Protein AF-A0A8W4FD77-F1 (afdb_monomer)

Mean predicted aligned error: 11.5 Å

Secondary structure (DSSP, 8-state):
-----SSSSSSSSHHHHHHHH---HHHHHHHHTSSSHHHHHHHHHHHHHHHHHHHHH-TTSPPSSPPPTTTT----

Solvent-accessible surface area (backbone atoms only — not comparable to full-atom values): 5197 Å² total; per-residue (Å²): 142,90,86,85,81,88,81,70,84,66,78,84,65,56,71,72,57,52,64,76,73,44,91,48,67,70,61,44,32,68,72,64,72,58,62,58,69,70,56,43,52,54,47,51,54,50,50,53,55,45,55,62,48,44,72,74,65,46,80,88,54,79,78,92,68,82,81,64,96,68,78,85,66,77,85,131

Foldseek 3Di:
DPPDPPPDVCPPDPPPVLCVPDPDLVVSCVVVVQPHVVSVVVVVVVVVVVVVVCVVVVPVDDDPDDDPPCPPDPDD

Organism: Sus scrofa (NCBI:txid9823)

InterPro domains:
  IPR006806 NADH dehydrogenase [ubiquinone] 1 alpha subcomplex subunit 5 [PTHR12653] (19-75)

Nearest PDB structures (foldseek):
  6zkh-assembly1_f  TM=9.325E-01  e=3.593E-07  Ovis aries
  8q0a-assembly1_V  TM=9.220E-01  e=4.130E-07  Bos taurus
  7zeb-assembly1_f  TM=9.125E-01  e=4.428E-07  Ovis aries
  7b93-assembly1_V  TM=9.286E-01  e=7.211E-07  Mus musculus
  8pw6-assembly1_V1  TM=9.257E-01  e=6.273E-07  Mus musculus

pLDDT: mean 75.19, std 19.09, range [29.69, 95.25]

Radius of gyration: 20.41 Å; Cα contacts (8 Å, |Δi|>4): 17; chains: 1; bounding box: 48×45×42 Å

Sequence (76 aa):
MVTSWTCFCCTTTGTPFLCVCEPDVKKLEEQLQGGQIEEVILQAENELSLARKMLRWKPWEPLVEEPPANQWKWPI

Structure (mmCIF, N/CA/C/O backbone):
data_AF-A0A8W4FD77-F1
#
_entry.id   AF-A0A8W4FD77-F1
#
loop_
_atom_site.group_PDB
_atom_site.id
_atom_site.type_symbol
_atom_site.label_atom_id
_atom_site.label_alt_id
_atom_site.label_comp_id
_atom_site.label_asym_id
_atom_site.label_entity_id
_atom_site.label_seq_id
_atom_site.pdbx_PDB_ins_code
_atom_site.Cartn_x
_atom_site.Cartn_y
_atom_site.Cartn_z
_atom_site.occupancy
_atom_site.B_iso_or_equiv
_atom_site.auth_seq_id
_atom_site.auth_comp_id
_atom_site.auth_asym_id
_atom_site.auth_atom_id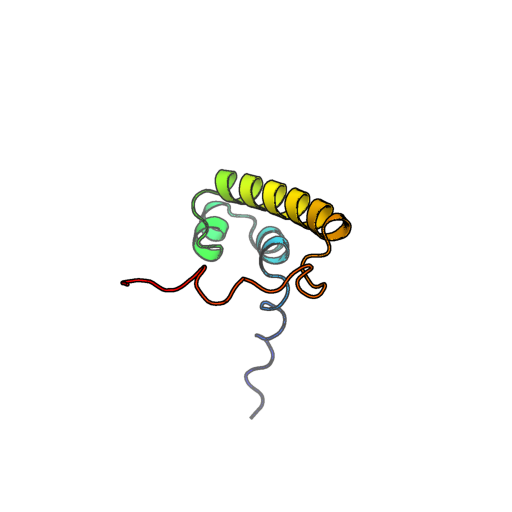
_atom_site.pdbx_PDB_model_num
ATOM 1 N N . MET A 1 1 ? 2.137 -38.571 19.167 1.00 37.25 1 MET A N 1
ATOM 2 C CA . MET A 1 1 ? 2.594 -37.166 19.211 1.00 37.25 1 MET A CA 1
ATOM 3 C C . MET A 1 1 ? 1.778 -36.376 18.199 1.00 37.25 1 MET A C 1
ATOM 5 O O . MET A 1 1 ? 2.210 -36.195 17.072 1.00 37.25 1 MET A O 1
ATOM 9 N N . VAL A 1 2 ? 0.548 -36.011 18.568 1.00 41.91 2 VAL A N 1
ATOM 10 C CA . VAL A 1 2 ? -0.382 -35.266 17.704 1.00 41.91 2 VAL A CA 1
ATOM 11 C C . VAL A 1 2 ? -0.807 -34.028 18.480 1.00 41.91 2 VAL A C 1
ATOM 13 O O . VAL A 1 2 ? -1.869 -33.992 19.082 1.00 41.91 2 VAL A O 1
ATOM 16 N N . THR A 1 3 ? 0.079 -33.044 18.554 1.00 49.69 3 THR A N 1
ATOM 17 C CA . THR A 1 3 ? -0.213 -31.743 19.165 1.00 49.69 3 THR A CA 1
ATOM 18 C C . THR A 1 3 ? 0.570 -30.687 18.403 1.00 49.69 3 THR A C 1
ATOM 20 O O . THR A 1 3 ? 1.693 -30.375 18.777 1.00 49.69 3 THR A O 1
ATOM 23 N N . SER A 1 4 ? 0.019 -30.233 17.277 1.00 43.91 4 SER A N 1
ATOM 24 C CA . SER A 1 4 ? 0.185 -28.878 16.720 1.00 43.91 4 SER A CA 1
ATOM 25 C C . SER A 1 4 ? -0.242 -28.887 15.248 1.00 43.91 4 SER A C 1
ATOM 27 O O . SER A 1 4 ? 0.577 -28.824 14.340 1.00 43.91 4 SER A O 1
ATOM 29 N N . TRP A 1 5 ? -1.542 -29.042 15.000 1.00 34.34 5 TRP A N 1
ATOM 30 C CA . TRP A 1 5 ? -2.132 -28.791 13.676 1.00 34.34 5 TRP A CA 1
ATOM 31 C C . TRP A 1 5 ? -3.370 -27.889 13.771 1.00 34.34 5 TRP A C 1
ATOM 33 O O . TRP A 1 5 ? -4.156 -27.805 12.838 1.00 34.34 5 TRP A O 1
ATOM 43 N N . THR A 1 6 ? -3.542 -27.172 14.886 1.00 45.22 6 THR A N 1
ATOM 44 C CA . THR A 1 6 ? -4.592 -26.151 15.044 1.00 45.22 6 THR A CA 1
ATOM 45 C C . THR A 1 6 ? -4.103 -24.732 14.741 1.00 45.22 6 THR A C 1
ATOM 47 O O . THR A 1 6 ? -4.873 -23.793 14.882 1.00 45.22 6 THR A O 1
ATOM 50 N N . CYS A 1 7 ? -2.860 -24.5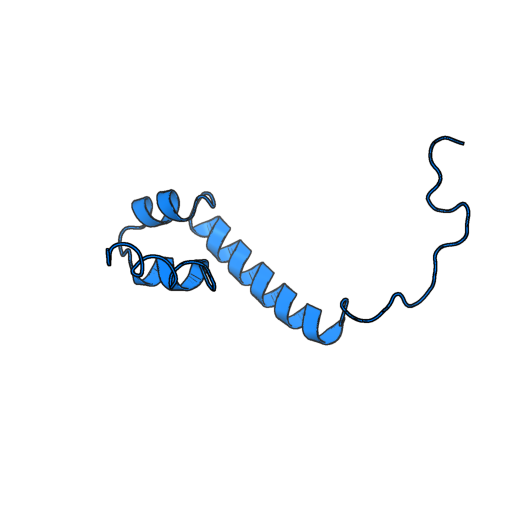46 14.279 1.00 38.66 7 CYS A N 1
ATOM 51 C CA . CYS A 1 7 ? -2.285 -23.214 14.051 1.00 38.66 7 CYS A CA 1
ATOM 52 C C . CYS A 1 7 ? -1.680 -23.038 12.647 1.00 38.66 7 CYS A C 1
ATOM 54 O O . CYS A 1 7 ? -0.634 -22.418 12.494 1.00 38.66 7 CYS A O 1
ATOM 56 N N . PHE A 1 8 ? -2.293 -23.620 11.610 1.00 31.27 8 PHE A N 1
ATOM 57 C CA . PHE A 1 8 ? -1.855 -23.391 10.220 1.00 31.27 8 PHE A CA 1
ATOM 58 C C . PHE A 1 8 ? -2.927 -22.762 9.316 1.00 31.27 8 PHE A C 1
ATOM 60 O O . PHE A 1 8 ? -2.621 -22.368 8.199 1.00 31.27 8 PHE A O 1
ATOM 67 N N . CYS A 1 9 ? -4.167 -22.592 9.793 1.00 29.69 9 CYS A N 1
ATOM 68 C CA . CYS A 1 9 ? -5.220 -21.914 9.022 1.00 29.69 9 CYS A CA 1
ATOM 69 C C . CYS A 1 9 ? -5.307 -20.392 9.246 1.00 29.69 9 CYS A C 1
ATOM 71 O O . CYS A 1 9 ? -5.999 -19.734 8.479 1.00 29.69 9 CYS A O 1
ATOM 73 N N . CYS A 1 10 ? -4.612 -19.808 10.233 1.00 33.56 10 CYS A N 1
ATOM 74 C CA . CYS A 1 10 ? -4.673 -18.356 10.493 1.00 33.56 10 CYS A CA 1
ATOM 75 C C . CYS A 1 10 ? -3.666 -17.507 9.693 1.00 33.56 10 CYS A C 1
ATOM 77 O O . CYS A 1 10 ? -3.782 -16.286 9.692 1.00 33.56 10 CYS A O 1
ATOM 79 N N . THR A 1 11 ? -2.662 -18.094 9.035 1.00 39.53 11 THR A N 1
ATOM 80 C CA . THR A 1 11 ? -1.491 -17.326 8.565 1.00 39.53 11 THR A CA 1
ATOM 81 C C . THR A 1 11 ? -1.537 -16.880 7.103 1.00 39.53 11 THR A C 1
ATOM 83 O O . THR A 1 11 ? -0.666 -16.117 6.698 1.00 39.53 11 THR A O 1
ATOM 86 N N . THR A 1 12 ? -2.513 -17.311 6.292 1.00 44.72 12 THR A N 1
ATOM 87 C CA . THR A 1 12 ? -2.453 -17.082 4.828 1.00 44.72 12 THR A CA 1
ATOM 88 C C . THR A 1 12 ? -3.396 -15.990 4.296 1.00 44.72 12 THR A C 1
ATOM 90 O O . THR A 1 12 ? -3.171 -15.499 3.196 1.00 44.72 12 THR A O 1
ATOM 93 N N . THR A 1 13 ? -4.376 -15.512 5.074 1.00 53.69 13 THR A N 1
ATOM 94 C CA . THR A 1 13 ? -5.189 -14.311 4.761 1.00 53.69 13 THR A CA 1
ATOM 95 C C . THR A 1 13 ? -5.644 -13.641 6.069 1.00 53.69 13 THR A C 1
ATOM 97 O O . THR A 1 13 ? -6.746 -13.893 6.552 1.00 53.69 13 THR A O 1
ATOM 100 N N . GLY A 1 14 ? -4.756 -12.868 6.704 1.00 55.97 14 GLY A N 1
ATOM 101 C CA . GLY A 1 14 ? -4.844 -12.539 8.138 1.00 55.97 14 GLY A CA 1
ATOM 102 C C . GLY A 1 14 ? -5.845 -11.455 8.563 1.00 55.97 14 GLY A C 1
ATOM 103 O O . GLY A 1 14 ? -6.386 -11.537 9.659 1.00 55.97 14 GLY A O 1
ATOM 104 N N . THR A 1 15 ? -6.137 -10.454 7.732 1.00 57.56 15 THR A N 1
ATOM 105 C CA . THR A 1 15 ? -6.918 -9.279 8.171 1.00 57.56 15 THR A CA 1
ATOM 106 C C . THR A 1 15 ? -8.443 -9.468 8.187 1.00 57.56 15 THR A C 1
ATOM 108 O O . THR A 1 15 ? -9.068 -9.044 9.161 1.00 57.56 15 THR A O 1
ATOM 111 N N . PRO A 1 16 ? -9.093 -10.132 7.205 1.00 55.47 16 PRO A N 1
ATOM 112 C CA . PRO A 1 16 ? -10.554 -10.206 7.192 1.00 55.47 16 PRO A CA 1
ATOM 113 C C . PRO A 1 16 ? -11.077 -11.222 8.209 1.00 55.47 16 PRO A C 1
ATOM 115 O O . PRO A 1 16 ? -12.153 -11.043 8.766 1.00 55.47 16 PRO A O 1
ATOM 118 N N . PHE A 1 17 ? -10.317 -12.294 8.448 1.00 48.59 17 PHE A N 1
ATOM 119 C CA . PHE A 1 17 ? -10.718 -13.380 9.337 1.00 48.59 17 PHE A CA 1
ATOM 120 C C . PHE A 1 17 ? -10.711 -12.947 10.809 1.00 48.59 17 PHE A C 1
ATOM 122 O O . PHE A 1 17 ? -11.630 -13.285 11.548 1.00 48.59 17 PHE A O 1
ATOM 129 N N . LEU A 1 18 ? -9.735 -12.127 11.212 1.00 58.03 18 LEU A N 1
ATOM 130 C CA . LEU A 1 18 ? -9.600 -11.637 12.586 1.00 58.03 18 LEU A CA 1
ATOM 131 C C . LEU A 1 18 ? -10.811 -10.787 13.027 1.00 58.03 18 LEU A C 1
ATOM 133 O O . LEU A 1 18 ? -11.339 -10.983 14.117 1.00 58.03 18 LEU A O 1
ATOM 137 N N . CYS A 1 19 ? -11.310 -9.915 12.142 1.00 60.31 19 CYS A N 1
ATOM 138 C CA . CYS A 1 19 ? -12.463 -9.038 12.401 1.00 60.31 19 CYS A CA 1
ATOM 139 C C . CYS A 1 19 ? -13.779 -9.809 12.634 1.00 60.31 19 CYS A C 1
ATOM 141 O O . CYS A 1 19 ? -14.671 -9.330 13.327 1.00 60.31 19 CYS A O 1
ATOM 143 N N . VAL A 1 20 ? -13.910 -11.024 12.087 1.00 61.66 20 VAL A N 1
ATOM 144 C CA . VAL A 1 20 ? -15.121 -11.852 12.247 1.00 61.66 20 VAL A CA 1
ATOM 145 C C . VAL A 1 20 ? -15.072 -12.698 13.528 1.00 61.66 20 VAL A C 1
ATOM 147 O O . VAL A 1 20 ? -16.111 -13.151 14.007 1.00 61.66 20 VAL A O 1
ATOM 150 N N . CYS A 1 21 ? -13.885 -12.913 14.098 1.00 65.50 21 CYS A N 1
ATOM 151 C CA . CYS A 1 21 ? -13.699 -13.744 15.287 1.00 65.50 21 CYS A CA 1
ATOM 152 C C . CYS A 1 21 ? -13.851 -12.978 16.609 1.00 65.50 21 CYS A C 1
ATOM 154 O O . CYS A 1 21 ? -14.289 -13.576 17.590 1.00 65.50 21 CYS A O 1
ATOM 156 N N . GLU A 1 22 ? -13.524 -11.683 16.643 1.00 69.81 22 GLU A N 1
ATOM 157 C CA . GLU A 1 22 ? -13.537 -10.873 17.868 1.00 69.81 22 GLU A CA 1
ATOM 158 C C . GLU A 1 22 ? -14.513 -9.686 17.741 1.00 69.81 22 GLU A C 1
ATOM 160 O O . GLU A 1 22 ? -14.248 -8.757 16.978 1.00 69.81 22 GLU A O 1
ATOM 165 N N . PRO A 1 23 ? -15.635 -9.666 18.489 1.00 73.75 23 PRO A N 1
ATOM 166 C CA . PRO A 1 23 ? -16.587 -8.550 18.464 1.00 73.75 23 PRO A CA 1
ATOM 167 C C . PRO A 1 23 ? -16.102 -7.322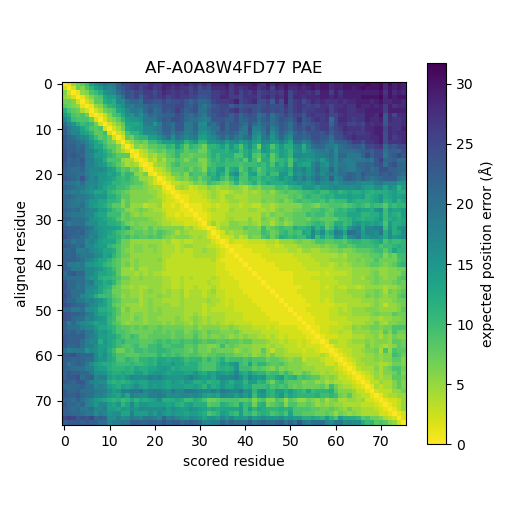 19.257 1.00 73.75 23 PRO A C 1
ATOM 169 O O . PRO A 1 23 ? -16.666 -6.235 19.123 1.00 73.75 23 PRO A O 1
ATOM 172 N N . ASP A 1 24 ? -15.074 -7.484 20.099 1.00 84.25 24 ASP A N 1
ATOM 173 C CA . ASP A 1 24 ? -14.511 -6.420 20.930 1.00 84.25 24 ASP A CA 1
ATOM 174 C C . ASP A 1 24 ? -13.448 -5.618 20.160 1.00 84.25 24 ASP A C 1
ATOM 176 O O . ASP A 1 24 ? -12.341 -6.102 19.920 1.00 84.25 24 ASP A O 1
ATOM 180 N N . VAL A 1 25 ? -13.738 -4.343 19.875 1.00 81.25 25 VAL A N 1
ATOM 181 C CA . VAL A 1 25 ? -12.845 -3.436 19.120 1.00 81.25 25 VAL A CA 1
ATOM 182 C C . VAL A 1 25 ? -11.444 -3.332 19.741 1.00 81.25 25 VAL A C 1
ATOM 184 O O . VAL A 1 25 ? -10.449 -3.439 19.036 1.00 81.25 25 VAL A O 1
ATOM 187 N N . LYS A 1 26 ? -11.342 -3.211 21.071 1.00 82.75 26 LYS A N 1
ATOM 188 C CA . LYS A 1 26 ? -10.044 -3.066 21.760 1.00 82.75 26 LYS A CA 1
ATOM 18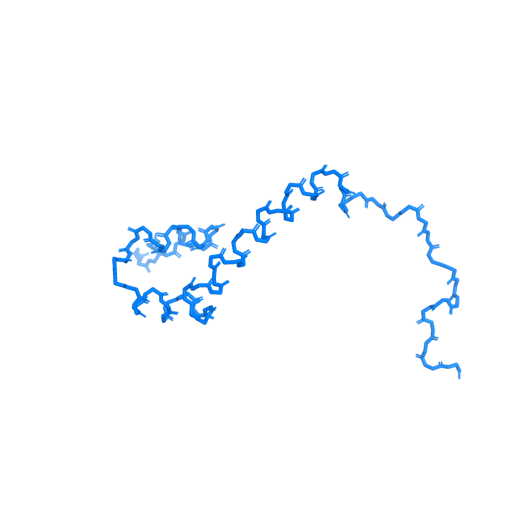9 C C . LYS A 1 26 ? -9.148 -4.297 21.625 1.00 82.75 26 LYS A C 1
ATOM 191 O O . LYS A 1 26 ? -7.945 -4.171 21.433 1.00 82.75 26 LYS A O 1
ATOM 196 N N . LYS A 1 27 ? -9.733 -5.495 21.726 1.00 82.50 27 LYS A N 1
ATOM 197 C CA . LYS A 1 27 ? -8.979 -6.746 21.564 1.00 82.50 27 LYS A CA 1
ATOM 198 C C . LYS A 1 27 ? -8.541 -6.932 20.118 1.00 82.50 27 LYS A C 1
ATOM 200 O O . LYS A 1 27 ? -7.447 -7.429 19.874 1.00 82.50 27 LYS A O 1
ATOM 205 N N . LEU A 1 28 ? -9.383 -6.511 19.175 1.00 81.44 28 LEU A N 1
ATOM 206 C CA . LEU A 1 28 ? -9.063 -6.549 17.756 1.00 81.44 28 LEU A CA 1
ATOM 207 C C . LEU A 1 28 ? -7.864 -5.646 17.430 1.00 81.44 28 LEU A C 1
ATOM 209 O O . LEU A 1 28 ? -6.956 -6.082 16.730 1.00 81.44 28 LEU A O 1
ATOM 213 N N . GLU A 1 29 ? -7.819 -4.430 17.977 1.00 81.50 29 GLU A N 1
ATOM 214 C CA . GLU A 1 29 ? -6.686 -3.506 17.811 1.00 81.50 29 GLU A CA 1
ATOM 215 C C . GLU A 1 29 ? -5.380 -4.082 18.385 1.00 81.50 29 GLU A C 1
ATOM 217 O O . GLU A 1 29 ? -4.341 -4.054 17.721 1.00 81.50 29 GLU A O 1
ATOM 222 N N . GLU A 1 30 ? -5.436 -4.676 19.582 1.00 81.38 30 GLU A N 1
ATOM 223 C CA . GLU A 1 30 ? -4.284 -5.343 20.207 1.00 81.38 30 GLU A CA 1
ATOM 224 C C . GLU A 1 30 ? -3.766 -6.528 19.376 1.00 81.38 30 GLU A C 1
ATOM 226 O O . GLU A 1 30 ? -2.553 -6.719 19.253 1.00 81.38 30 GLU A O 1
ATOM 231 N N . GLN A 1 31 ? -4.667 -7.322 18.788 1.00 80.56 31 GLN A N 1
ATOM 232 C CA . GLN A 1 31 ? -4.306 -8.477 17.963 1.00 80.56 31 GLN A CA 1
ATOM 233 C C . GLN A 1 31 ? -3.782 -8.083 16.579 1.00 80.56 31 GLN A C 1
ATOM 235 O O . GLN A 1 31 ? -2.876 -8.738 16.062 1.00 80.56 31 GLN A O 1
ATOM 240 N N . LEU A 1 32 ? -4.348 -7.039 15.969 1.00 76.62 32 LEU A N 1
ATOM 241 C CA . LEU A 1 32 ? -3.996 -6.618 14.616 1.00 76.62 32 LEU A CA 1
ATOM 242 C C . LEU A 1 32 ? -2.685 -5.821 14.569 1.00 76.62 32 LEU A C 1
ATOM 244 O O . LEU A 1 32 ? -2.069 -5.739 13.509 1.00 76.62 32 LEU A O 1
ATOM 248 N N . GLN A 1 33 ? -2.248 -5.257 15.704 1.00 75.06 33 GLN A N 1
ATOM 249 C CA . GLN A 1 33 ? -0.999 -4.488 15.836 1.00 75.06 33 GLN A CA 1
ATOM 250 C C . GLN A 1 33 ? -0.871 -3.349 14.802 1.00 75.06 33 GLN A C 1
ATOM 252 O O . GLN A 1 33 ? 0.231 -2.968 14.410 1.00 75.06 33 GLN A O 1
ATOM 257 N N . GLY A 1 34 ? -2.010 -2.813 14.350 1.00 71.19 34 GLY A N 1
ATOM 258 C CA . GLY A 1 34 ? -2.118 -1.890 13.214 1.00 71.19 34 GLY A CA 1
ATOM 259 C C . GLY A 1 34 ? -2.469 -0.450 13.586 1.00 71.19 34 GLY A C 1
ATOM 260 O O . GLY A 1 34 ? -2.845 0.311 12.704 1.00 71.19 34 GLY A O 1
ATOM 261 N N . GLY A 1 35 ? -2.379 -0.082 14.867 1.00 82.31 35 GLY A N 1
ATOM 262 C CA . GLY A 1 35 ? -2.865 1.208 15.360 1.00 82.31 35 GLY A CA 1
ATOM 263 C C . GLY A 1 35 ? -4.367 1.184 15.655 1.00 82.31 35 GLY A C 1
ATOM 264 O O . GLY A 1 35 ? -4.893 0.164 16.100 1.00 82.31 35 GLY A O 1
ATOM 265 N N . GLN A 1 36 ? -5.035 2.319 15.441 1.00 84.31 36 GLN A N 1
ATOM 266 C CA . GLN A 1 36 ? -6.488 2.452 15.613 1.00 84.31 36 GLN A CA 1
ATOM 267 C C . GLN A 1 36 ? -7.248 1.795 14.456 1.00 84.31 36 GLN A C 1
ATOM 269 O O . GLN A 1 36 ? -6.763 1.755 13.320 1.00 84.31 36 GLN A O 1
ATOM 274 N N . ILE A 1 37 ? -8.465 1.316 14.720 1.00 83.88 37 ILE A N 1
ATOM 275 C CA . ILE A 1 37 ? -9.272 0.621 13.709 1.00 83.88 37 ILE A CA 1
ATOM 276 C C . ILE A 1 37 ? -9.598 1.492 12.481 1.00 83.88 37 ILE A C 1
ATOM 278 O O . ILE A 1 37 ? -9.719 0.979 11.369 1.00 83.88 37 ILE A O 1
ATOM 282 N N . GLU A 1 38 ? -9.685 2.813 12.636 1.00 86.44 38 GLU A N 1
ATOM 283 C CA . GLU A 1 38 ? -9.922 3.749 11.535 1.00 86.44 38 GLU A CA 1
ATOM 284 C C . GLU A 1 38 ? -8.768 3.759 10.521 1.00 86.44 38 GLU A C 1
ATOM 286 O O . GLU A 1 38 ? -9.003 3.778 9.310 1.00 86.44 38 GLU A O 1
ATOM 291 N N . GLU A 1 39 ? -7.522 3.704 10.999 1.00 86.06 39 GLU A N 1
ATOM 292 C CA . GLU A 1 39 ? -6.330 3.661 10.142 1.00 86.06 39 GLU A CA 1
ATOM 293 C C . GLU A 1 39 ? -6.268 2.343 9.366 1.00 86.06 39 GLU A C 1
ATOM 295 O O . GLU A 1 39 ? -5.938 2.324 8.180 1.00 86.06 39 GLU A O 1
ATOM 300 N N . VAL A 1 40 ? -6.672 1.249 10.010 1.00 86.50 40 VAL A N 1
ATOM 301 C CA . VAL A 1 40 ? -6.751 -0.083 9.404 1.00 86.50 40 VAL A CA 1
ATOM 302 C C . VAL A 1 40 ? -7.788 -0.130 8.283 1.00 86.50 40 VAL A C 1
ATOM 304 O O . VAL A 1 40 ? -7.524 -0.705 7.227 1.00 86.50 40 VAL A O 1
ATOM 307 N N . ILE A 1 41 ? -8.964 0.471 8.479 1.00 87.25 41 ILE A N 1
ATOM 308 C CA . ILE A 1 41 ? -9.997 0.533 7.435 1.00 87.25 41 ILE A CA 1
ATOM 309 C C . ILE A 1 41 ? -9.477 1.331 6.236 1.00 87.25 41 ILE A C 1
ATOM 311 O O . ILE A 1 41 ? -9.588 0.875 5.097 1.00 87.25 41 ILE A O 1
ATOM 315 N N . LEU A 1 42 ? -8.841 2.479 6.486 1.00 91.19 42 LEU A N 1
ATOM 316 C CA . LEU A 1 42 ? -8.244 3.294 5.430 1.00 91.19 42 LEU A CA 1
ATOM 317 C C . LEU A 1 42 ? -7.140 2.532 4.676 1.00 91.19 42 LEU A C 1
ATOM 319 O O . LEU A 1 42 ? -7.063 2.588 3.447 1.00 91.19 42 LEU A O 1
ATOM 323 N N . GLN A 1 43 ? -6.303 1.785 5.395 1.00 88.75 43 GLN A N 1
ATOM 324 C CA . GLN A 1 43 ? -5.284 0.917 4.814 1.00 88.75 43 GLN A CA 1
ATOM 325 C C . GLN A 1 43 ? -5.919 -0.162 3.926 1.00 88.75 43 GLN A C 1
ATOM 327 O O . GLN A 1 43 ? -5.477 -0.352 2.794 1.00 88.75 43 GLN A O 1
ATOM 332 N N . ALA A 1 44 ? -6.996 -0.809 4.380 1.00 89.69 44 ALA A N 1
ATOM 333 C CA . ALA A 1 44 ? -7.707 -1.823 3.605 1.00 89.69 44 ALA A CA 1
ATOM 334 C C . ALA A 1 44 ? -8.315 -1.252 2.309 1.00 89.69 44 ALA A C 1
ATOM 336 O O . ALA A 1 44 ? -8.237 -1.880 1.250 1.00 89.69 44 ALA A O 1
ATOM 337 N N . GLU A 1 45 ? -8.876 -0.041 2.350 1.00 93.19 45 GLU A N 1
ATOM 338 C CA . GLU A 1 45 ? -9.371 0.653 1.154 1.00 93.19 45 GLU A CA 1
ATOM 339 C C . GLU A 1 45 ? -8.240 0.990 0.171 1.00 93.19 45 GLU A C 1
ATOM 341 O O . GLU A 1 45 ? -8.374 0.785 -1.044 1.00 93.19 45 GLU A O 1
ATOM 346 N N . ASN A 1 46 ? -7.103 1.459 0.689 1.00 94.31 46 ASN A N 1
ATOM 347 C CA . ASN A 1 46 ? -5.913 1.752 -0.103 1.00 94.31 46 ASN A CA 1
ATOM 348 C C . ASN A 1 46 ? -5.334 0.488 -0.748 1.00 94.31 46 ASN A C 1
ATOM 350 O O . ASN A 1 46 ? -5.013 0.506 -1.938 1.00 94.31 46 ASN A O 1
ATOM 354 N N . GLU A 1 47 ? -5.257 -0.618 -0.010 1.00 91.06 47 GLU A N 1
ATOM 355 C CA . GLU A 1 47 ? -4.812 -1.922 -0.508 1.00 91.06 47 GLU A CA 1
ATOM 356 C C . GLU A 1 47 ? -5.750 -2.464 -1.588 1.00 91.06 47 GLU A C 1
ATOM 358 O O . GLU A 1 47 ? -5.294 -2.926 -2.635 1.00 91.06 47 GLU A O 1
ATOM 363 N N . LEU A 1 48 ? -7.064 -2.336 -1.402 1.00 92.06 48 LEU A N 1
ATOM 364 C CA . LEU A 1 48 ? -8.055 -2.730 -2.401 1.00 92.06 48 LEU A CA 1
ATOM 365 C C . LEU A 1 48 ? -7.929 -1.886 -3.681 1.00 92.06 48 LEU A C 1
ATOM 367 O O . LEU A 1 48 ? -7.979 -2.412 -4.799 1.00 92.06 48 LEU A O 1
ATOM 371 N N . SER A 1 49 ? -7.729 -0.575 -3.536 1.00 95.25 49 SER A N 1
ATOM 372 C CA . SER A 1 49 ? -7.458 0.333 -4.654 1.00 95.25 49 SER A CA 1
ATOM 373 C C . SER A 1 49 ? -6.149 -0.021 -5.369 1.00 95.25 49 SER A C 1
ATOM 375 O O . SER A 1 49 ? -6.107 -0.061 -6.603 1.00 95.25 49 SER A O 1
ATOM 377 N N . LEU A 1 50 ? -5.096 -0.344 -4.614 1.00 93.62 50 LEU A N 1
ATOM 378 C CA . LEU A 1 50 ? -3.811 -0.788 -5.141 1.00 93.62 50 LEU A CA 1
ATOM 379 C C . LEU A 1 50 ? -3.962 -2.098 -5.916 1.00 93.62 50 LEU A C 1
ATOM 381 O O . LEU A 1 50 ? -3.548 -2.150 -7.069 1.00 93.62 50 LEU A O 1
ATOM 385 N N . ALA A 1 51 ? -4.624 -3.114 -5.362 1.00 92.69 51 ALA A N 1
ATOM 386 C CA . ALA A 1 51 ? -4.842 -4.400 -6.025 1.00 92.69 51 ALA A CA 1
ATOM 387 C C . ALA A 1 51 ? -5.537 -4.236 -7.390 1.00 92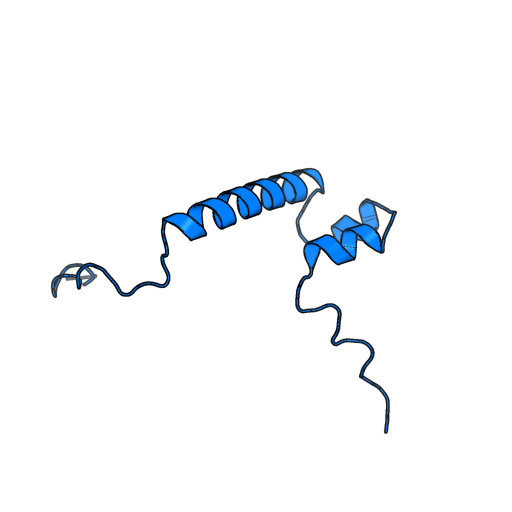.69 51 ALA A C 1
ATOM 389 O O . ALA A 1 51 ? -5.125 -4.834 -8.387 1.00 92.69 51 ALA A O 1
ATOM 390 N N . ARG A 1 52 ? -6.534 -3.345 -7.480 1.00 94.56 52 ARG A N 1
ATOM 391 C CA . ARG A 1 52 ? -7.196 -3.001 -8.753 1.00 94.56 52 ARG A CA 1
ATOM 392 C C . ARG A 1 52 ? -6.247 -2.338 -9.755 1.00 94.56 52 ARG A C 1
ATOM 394 O O . ARG A 1 52 ? -6.351 -2.601 -10.953 1.00 94.56 52 ARG A O 1
ATOM 401 N N . LYS A 1 53 ? -5.334 -1.480 -9.292 1.00 94.31 53 LYS A N 1
ATOM 402 C CA . LYS A 1 53 ? -4.316 -0.833 -10.140 1.00 94.31 53 LYS A CA 1
ATOM 403 C C . LYS A 1 53 ? -3.236 -1.821 -10.586 1.00 94.31 53 LYS A C 1
ATOM 405 O O . LYS A 1 53 ? -2.853 -1.797 -11.752 1.00 94.31 53 LYS A O 1
ATOM 410 N N . MET A 1 54 ? -2.823 -2.739 -9.712 1.00 92.56 54 MET A N 1
ATOM 411 C CA . MET A 1 54 ? -1.82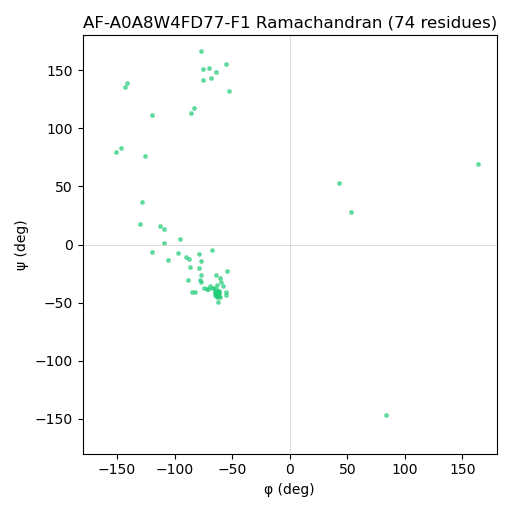2 -3.773 -10.000 1.00 92.56 54 MET A CA 1
ATOM 412 C C . MET A 1 54 ? -2.234 -4.664 -11.176 1.00 92.56 54 MET A C 1
ATOM 414 O O . MET A 1 54 ? -1.389 -4.999 -12.000 1.00 92.56 54 MET A O 1
ATOM 418 N N . LEU A 1 55 ? -3.531 -4.961 -11.330 1.00 90.44 55 LEU A N 1
ATOM 419 C CA . LEU A 1 55 ? -4.050 -5.689 -12.499 1.00 90.44 55 LEU A CA 1
ATOM 420 C C . LEU A 1 55 ? -3.787 -4.972 -13.832 1.00 90.44 55 LEU A C 1
ATOM 422 O O . LEU A 1 55 ? -3.617 -5.628 -14.857 1.00 90.44 55 LEU A O 1
ATOM 426 N N . ARG A 1 56 ? -3.769 -3.633 -13.830 1.00 91.19 56 ARG A N 1
ATOM 427 C CA . ARG A 1 56 ? -3.489 -2.828 -15.027 1.00 91.19 56 ARG A CA 1
ATOM 428 C C . ARG A 1 56 ? -1.996 -2.631 -15.249 1.00 91.19 56 ARG A C 1
ATOM 430 O O . ARG A 1 56 ? -1.557 -2.672 -16.389 1.00 91.19 56 ARG A O 1
ATOM 437 N N . TRP A 1 57 ? -1.245 -2.385 -14.178 1.00 91.31 57 TRP A N 1
ATOM 438 C CA . TRP A 1 57 ? 0.184 -2.079 -14.252 1.00 91.31 57 TRP A CA 1
ATOM 439 C C . TRP A 1 57 ? 1.062 -3.303 -14.487 1.00 91.31 57 TRP A C 1
ATOM 441 O O . TRP A 1 57 ? 2.147 -3.141 -15.028 1.00 91.31 57 TRP A O 1
ATOM 451 N N . LYS A 1 58 ? 0.607 -4.497 -14.082 1.00 89.62 58 LYS A N 1
ATOM 452 C CA . LYS A 1 58 ? 1.334 -5.768 -14.222 1.00 89.62 58 LYS A CA 1
ATOM 453 C C . LYS A 1 58 ? 2.831 -5.66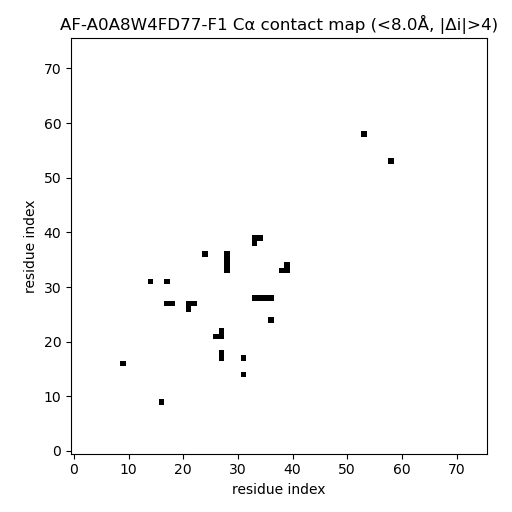7 -13.883 1.00 89.62 58 LYS A C 1
ATOM 455 O O . LYS A 1 58 ? 3.672 -6.096 -14.666 1.00 89.62 58 LYS A O 1
ATOM 460 N N . PRO A 1 59 ? 3.198 -5.147 -12.699 1.00 87.81 59 PRO A N 1
ATOM 461 C CA . PRO A 1 59 ? 4.601 -4.904 -12.350 1.00 87.81 59 PRO A CA 1
ATOM 462 C C . PRO A 1 59 ? 5.439 -6.182 -12.182 1.00 87.81 59 PRO A C 1
ATOM 464 O O . PRO A 1 59 ? 6.632 -6.101 -11.923 1.00 87.81 59 PRO A O 1
ATOM 467 N N . TRP A 1 60 ? 4.815 -7.358 -12.277 1.00 89.00 60 TRP A N 1
ATOM 468 C CA . TRP A 1 60 ? 5.488 -8.655 -12.314 1.00 89.00 60 TRP A CA 1
ATOM 469 C C . TRP A 1 60 ? 6.073 -8.992 -13.694 1.00 89.00 60 TRP A C 1
ATOM 471 O O . TRP A 1 60 ? 6.748 -10.011 -13.831 1.00 89.00 60 TRP A O 1
ATOM 481 N N . GLU A 1 61 ? 5.776 -8.201 -14.726 1.00 89.3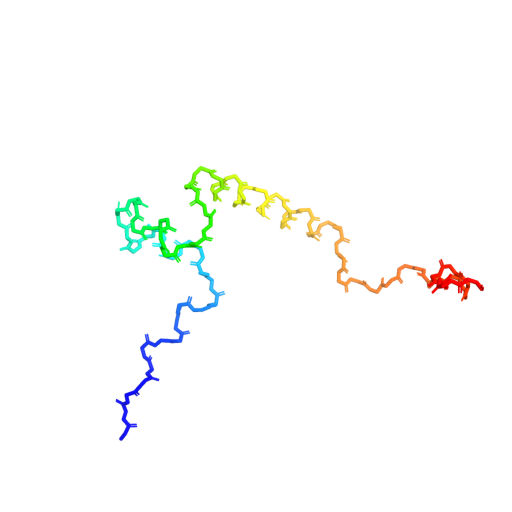1 61 GLU A N 1
ATOM 482 C CA . GLU A 1 61 ? 6.417 -8.333 -16.032 1.00 89.31 61 GLU A CA 1
ATOM 483 C C . GLU A 1 61 ? 7.894 -7.890 -15.951 1.00 89.31 61 GLU A C 1
ATOM 485 O O . GLU A 1 61 ? 8.252 -7.080 -15.089 1.00 89.31 61 GLU A O 1
ATOM 490 N N . PRO A 1 62 ? 8.781 -8.436 -16.806 1.00 90.62 62 PRO A N 1
ATOM 491 C CA . PRO A 1 62 ? 10.182 -8.032 -16.841 1.00 90.62 62 PRO A CA 1
ATOM 492 C C . PRO A 1 62 ? 10.351 -6.524 -17.042 1.00 90.62 62 PRO A C 1
ATOM 494 O O . PRO A 1 62 ? 9.495 -5.859 -17.627 1.00 90.62 62 PRO A O 1
ATOM 497 N N . LEU A 1 63 ? 11.490 -6.001 -16.586 1.00 87.25 63 LEU A N 1
ATOM 498 C CA . LEU A 1 63 ? 11.856 -4.601 -16.789 1.00 87.25 63 LEU A CA 1
ATOM 499 C C . LEU A 1 63 ? 11.760 -4.241 -18.274 1.00 87.25 63 LEU A C 1
ATOM 501 O O . LEU A 1 63 ? 12.282 -4.954 -19.129 1.00 87.25 63 LEU A O 1
ATOM 505 N N . VAL A 1 64 ? 11.103 -3.117 -18.557 1.00 86.81 64 VAL A N 1
ATOM 506 C CA . VAL A 1 64 ? 10.940 -2.613 -19.926 1.00 86.81 64 VAL A CA 1
ATOM 507 C C . VAL A 1 64 ? 12.296 -2.218 -20.520 1.00 86.81 64 VAL A C 1
ATOM 509 O O . VAL A 1 64 ? 12.541 -2.465 -21.696 1.00 86.81 64 VAL A O 1
ATOM 512 N N . GLU A 1 65 ? 13.188 -1.649 -19.702 1.00 87.75 65 GLU A N 1
ATOM 513 C CA . GLU A 1 65 ? 14.532 -1.228 -20.102 1.00 87.75 65 GLU A CA 1
ATOM 514 C C . GLU A 1 65 ? 15.543 -1.519 -18.985 1.00 87.75 65 GLU A C 1
ATOM 516 O O . GLU A 1 65 ? 15.262 -1.313 -17.799 1.00 87.75 65 GLU A O 1
ATOM 521 N N . GLU A 1 66 ? 16.730 -1.998 -19.363 1.00 87.00 66 GLU A N 1
ATOM 522 C CA . GLU A 1 66 ? 17.848 -2.153 -18.433 1.00 87.00 66 GLU A CA 1
ATOM 523 C C . GLU A 1 66 ? 18.473 -0.786 -18.112 1.00 87.00 66 GLU A C 1
ATOM 525 O O . GLU A 1 66 ? 18.608 0.062 -19.001 1.00 87.00 66 GLU A O 1
ATOM 530 N N . PRO A 1 67 ? 18.885 -0.542 -16.856 1.00 88.06 67 PRO A N 1
ATOM 531 C CA . PRO A 1 67 ? 19.508 0.721 -16.499 1.00 88.06 67 PRO A CA 1
ATOM 532 C C . PRO A 1 67 ? 20.895 0.864 -17.159 1.00 88.06 67 PRO A C 1
ATOM 534 O O . PRO A 1 67 ? 21.658 -0.103 -17.213 1.00 88.06 67 PRO A O 1
ATOM 537 N N . PRO A 1 68 ? 21.291 2.071 -17.598 1.00 88.00 68 PRO A N 1
ATOM 538 C CA . PRO A 1 68 ? 22.631 2.328 -18.105 1.00 88.00 68 PRO A CA 1
ATOM 539 C C . PRO A 1 68 ? 23.690 2.134 -17.008 1.00 88.00 68 PRO A C 1
ATOM 541 O O . PRO A 1 68 ? 23.461 2.421 -15.831 1.00 88.00 68 PRO A O 1
ATOM 544 N N . ALA A 1 69 ? 24.886 1.693 -17.414 1.00 82.19 69 ALA A N 1
ATOM 545 C CA . ALA A 1 69 ? 25.927 1.141 -16.535 1.00 82.19 69 ALA A CA 1
ATOM 546 C C . ALA A 1 69 ? 26.371 2.028 -15.349 1.00 82.19 69 ALA A C 1
ATOM 548 O O . ALA A 1 69 ? 26.875 1.508 -14.358 1.00 82.19 69 ALA A O 1
ATOM 549 N N . ASN A 1 70 ? 26.176 3.349 -15.420 1.00 84.50 70 ASN A N 1
ATOM 550 C CA . ASN A 1 70 ? 26.582 4.295 -14.372 1.00 84.50 70 ASN A CA 1
ATOM 551 C C . ASN A 1 70 ? 25.405 4.913 -13.588 1.00 84.50 70 ASN A C 1
ATOM 553 O O . ASN A 1 70 ? 25.652 5.734 -12.710 1.00 84.50 70 ASN A O 1
ATOM 557 N N . GLN A 1 71 ? 24.145 4.549 -13.870 1.00 89.19 71 GLN A N 1
ATOM 558 C CA . GLN A 1 71 ? 22.967 5.219 -13.286 1.00 89.19 71 GLN A CA 1
ATOM 559 C C . GLN A 1 71 ? 22.864 5.078 -11.763 1.00 89.19 71 GLN A C 1
ATOM 561 O O . GLN A 1 71 ? 22.419 6.002 -11.088 1.00 89.19 71 GLN A O 1
ATOM 566 N N . TRP A 1 72 ? 23.285 3.933 -11.222 1.00 89.25 72 TRP A N 1
ATOM 567 C CA . TRP A 1 72 ? 23.125 3.591 -9.804 1.00 89.25 72 TRP A CA 1
ATOM 568 C C . TRP A 1 72 ? 24.454 3.508 -9.041 1.00 89.25 72 TRP A C 1
ATOM 570 O O . TRP A 1 72 ? 24.504 2.945 -7.949 1.00 89.25 72 TRP A O 1
ATOM 580 N N . LYS A 1 73 ? 25.547 4.048 -9.598 1.00 85.75 73 LYS A N 1
ATOM 581 C CA . LYS A 1 73 ? 26.848 4.068 -8.917 1.00 85.75 73 LYS A CA 1
ATOM 582 C C . LYS A 1 73 ? 26.926 5.260 -7.955 1.00 85.75 73 LYS A C 1
ATOM 584 O O . LYS A 1 73 ? 26.903 6.408 -8.388 1.00 85.75 73 LYS A O 1
ATOM 589 N N . TRP A 1 74 ? 27.067 4.977 -6.659 1.00 80.25 74 TRP A N 1
ATOM 590 C CA . TRP A 1 74 ? 27.300 5.974 -5.608 1.00 80.25 74 TRP A CA 1
ATOM 591 C C . TRP A 1 74 ? 28.265 5.410 -4.545 1.00 80.25 74 TRP A C 1
ATOM 593 O O . TRP A 1 74 ? 28.051 4.267 -4.131 1.00 80.25 74 TRP A O 1
ATOM 603 N N . PRO A 1 75 ? 29.284 6.150 -4.051 1.00 85.56 75 PRO A N 1
ATOM 604 C CA . PRO A 1 75 ? 29.826 7.422 -4.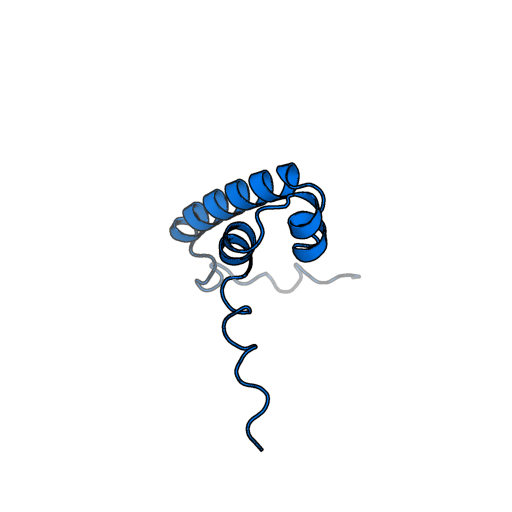542 1.00 85.56 75 PRO A CA 1
ATOM 605 C C . PRO A 1 75 ? 30.725 7.216 -5.781 1.00 85.56 75 PRO A C 1
ATOM 607 O O . PRO A 1 75 ? 31.058 6.080 -6.129 1.00 85.56 75 PRO A O 1
ATOM 610 N N . ILE A 1 76 ? 31.061 8.304 -6.486 1.00 65.12 76 ILE A N 1
ATOM 611 C CA . ILE A 1 76 ? 31.905 8.269 -7.701 1.00 65.12 76 ILE A CA 1
ATOM 612 C C . ILE A 1 76 ? 33.377 8.114 -7.333 1.00 65.12 76 ILE A C 1
ATOM 614 O O . ILE A 1 76 ? 33.837 8.884 -6.461 1.00 65.12 76 ILE A O 1
#